Protein AF-A0A380MMJ1-F1 (afdb_monomer_lite)

Sequence (151 aa):
MSVFDQHKNGVAPQFADIEAQGAQMRAARQRIAEALADLAVARAFDEYQRASRAGQIEVTDLDGDWIYPLAHYAAEERQSDEALRLLNGFSHLHAQHDDVVKNYVLAAEIMQRDFGQDADALQLLQRLAQQYAEHKDVALIQQLQSRLEAQ

pLDDT: mean 89.19, std 13.33, range [40.91, 98.25]

Structure (mmCIF, N/CA/C/O backbone):
data_AF-A0A380MMJ1-F1
#
_entry.id   AF-A0A380MMJ1-F1
#
loop_
_atom_site.group_PDB
_atom_site.id
_atom_site.type_symbol
_atom_site.label_atom_id
_atom_site.label_alt_id
_atom_site.label_comp_id
_atom_site.label_asym_id
_atom_site.label_entity_id
_atom_site.label_seq_id
_atom_site.pdbx_PDB_ins_code
_atom_site.Cartn_x
_atom_site.Cartn_y
_atom_site.Cartn_z
_atom_site.occupancy
_atom_site.B_iso_or_equiv
_atom_site.auth_seq_id
_atom_site.auth_comp_id
_atom_site.auth_asym_id
_atom_site.auth_atom_id
_atom_site.pdbx_PDB_model_num
ATOM 1 N N . MET A 1 1 ? 53.464 28.517 -36.755 1.00 40.91 1 MET A N 1
ATOM 2 C CA . MET A 1 1 ? 53.056 27.475 -35.789 1.00 40.91 1 MET A CA 1
ATOM 3 C C . MET A 1 1 ? 51.977 28.087 -34.916 1.00 40.91 1 MET A C 1
ATOM 5 O O . MET A 1 1 ? 52.291 28.978 -34.142 1.00 40.91 1 MET A O 1
ATOM 9 N N . SER A 1 2 ? 50.712 27.740 -35.170 1.00 41.78 2 SER A N 1
ATOM 10 C CA . SER A 1 2 ? 49.553 28.363 -34.518 1.00 41.78 2 SER A CA 1
ATOM 11 C C . SER A 1 2 ? 49.166 27.575 -33.269 1.00 41.78 2 SER A C 1
ATOM 13 O O . SER A 1 2 ? 49.063 26.354 -33.321 1.00 41.78 2 SER A O 1
ATOM 15 N N . VAL A 1 3 ? 48.980 28.290 -32.162 1.00 51.78 3 VAL A N 1
ATOM 16 C CA . VAL A 1 3 ? 48.810 27.787 -30.784 1.00 51.78 3 VAL A CA 1
ATOM 17 C C . VAL A 1 3 ? 47.325 27.540 -30.460 1.00 51.78 3 VAL A C 1
ATOM 19 O O . VAL A 1 3 ? 46.876 27.744 -29.341 1.00 51.78 3 VAL A O 1
ATOM 22 N N . PHE A 1 4 ? 46.526 27.148 -31.452 1.00 48.47 4 PHE A N 1
ATOM 23 C CA . PHE A 1 4 ? 45.068 27.072 -31.322 1.00 48.47 4 PHE A CA 1
ATOM 24 C C . PHE A 1 4 ? 44.522 25.768 -31.886 1.00 48.47 4 PHE A C 1
ATOM 26 O O . PHE A 1 4 ? 43.799 25.766 -32.871 1.00 48.47 4 PHE A O 1
ATOM 33 N N . ASP A 1 5 ? 44.862 24.656 -31.250 1.00 53.56 5 ASP A N 1
ATOM 34 C CA . ASP A 1 5 ? 44.122 23.412 -31.434 1.00 53.56 5 ASP A CA 1
ATOM 35 C C . ASP A 1 5 ? 44.333 22.547 -30.197 1.00 53.56 5 ASP A C 1
ATOM 37 O O . ASP A 1 5 ? 45.397 21.956 -30.057 1.00 53.56 5 ASP A O 1
ATOM 41 N N . GLN A 1 6 ? 43.363 22.566 -29.271 1.00 51.75 6 GLN A N 1
ATOM 42 C CA . GLN A 1 6 ? 43.045 21.493 -28.307 1.00 51.75 6 GLN A CA 1
ATOM 43 C C . GLN A 1 6 ? 42.135 22.006 -27.178 1.00 51.75 6 GLN A C 1
ATOM 45 O O . GLN A 1 6 ? 42.555 22.059 -26.038 1.00 51.75 6 GLN A O 1
ATOM 50 N N . HIS A 1 7 ? 40.871 22.338 -27.460 1.00 47.06 7 HIS A N 1
ATOM 51 C CA . HIS A 1 7 ? 39.793 22.289 -26.451 1.00 47.06 7 HIS A CA 1
ATOM 52 C C . HIS A 1 7 ? 38.433 22.107 -27.150 1.00 47.06 7 HIS A C 1
ATOM 54 O O . HIS A 1 7 ? 37.601 23.006 -27.189 1.00 47.06 7 HIS A O 1
ATOM 60 N N . LYS A 1 8 ? 38.202 20.931 -27.743 1.00 52.88 8 LYS A N 1
ATOM 61 C CA . LYS A 1 8 ? 36.856 20.461 -28.116 1.00 52.88 8 LYS A CA 1
ATOM 62 C C . LYS A 1 8 ? 36.716 18.981 -27.777 1.00 52.88 8 LYS A C 1
ATOM 64 O O . LYS A 1 8 ? 36.621 18.151 -28.666 1.00 52.88 8 LYS A O 1
ATOM 69 N N . ASN A 1 9 ? 36.726 18.652 -26.490 1.00 51.16 9 ASN A N 1
ATOM 70 C CA . ASN A 1 9 ? 36.309 17.336 -26.018 1.00 51.16 9 ASN A CA 1
ATOM 71 C C . ASN A 1 9 ? 35.386 17.506 -24.807 1.00 51.16 9 ASN A C 1
ATOM 73 O O . ASN A 1 9 ? 35.818 18.002 -23.771 1.00 51.16 9 ASN A O 1
ATOM 77 N N . GLY A 1 10 ? 34.136 17.053 -24.957 1.00 53.34 10 GLY A N 1
ATOM 78 C CA . GLY A 1 10 ? 33.414 16.399 -23.863 1.00 53.34 10 GLY A CA 1
ATOM 79 C C . GLY A 1 10 ? 32.388 17.201 -23.058 1.00 53.34 10 GLY A C 1
ATOM 80 O O . GLY A 1 10 ? 32.458 17.166 -21.838 1.00 53.34 10 GLY A O 1
ATOM 81 N N . VAL A 1 11 ? 31.388 17.835 -23.684 1.00 50.84 11 VAL A N 1
ATOM 82 C CA . VAL A 1 11 ? 30.151 18.240 -22.968 1.00 50.84 11 VAL A CA 1
ATOM 83 C C . VAL A 1 11 ? 28.901 17.895 -23.791 1.00 50.84 11 VAL A C 1
ATOM 85 O O . VAL A 1 11 ? 28.088 18.750 -24.116 1.00 50.84 11 VAL A O 1
ATOM 88 N N . ALA A 1 12 ? 28.770 16.625 -24.181 1.00 54.53 12 ALA A N 1
ATOM 89 C CA . ALA A 1 12 ? 27.545 16.088 -24.782 1.00 54.53 12 ALA A CA 1
ATOM 90 C C . ALA A 1 12 ? 26.995 14.763 -24.177 1.00 54.53 12 ALA A C 1
ATOM 92 O O . ALA A 1 12 ? 26.213 14.121 -24.870 1.00 54.53 12 ALA A O 1
ATOM 93 N N . PRO A 1 13 ? 27.332 14.309 -22.943 1.00 54.31 13 PRO A N 1
ATOM 94 C CA . PRO A 1 13 ? 26.701 13.098 -22.395 1.00 54.31 13 PRO A CA 1
ATOM 95 C C . PRO A 1 13 ? 25.287 13.339 -21.824 1.00 54.31 13 PRO A C 1
ATOM 97 O O . PRO A 1 13 ? 24.430 12.472 -21.926 1.00 54.31 13 PRO A O 1
ATOM 100 N N . GLN A 1 14 ? 24.985 14.538 -21.309 1.00 62.31 14 GLN A N 1
ATOM 101 C CA . GLN A 1 14 ? 23.772 14.758 -20.502 1.00 62.31 14 GLN A CA 1
ATOM 102 C C . GLN A 1 14 ? 22.440 14.544 -21.240 1.00 62.31 14 GLN A C 1
ATOM 104 O O . GLN A 1 14 ? 21.497 14.057 -20.631 1.00 62.31 14 GLN A O 1
ATOM 109 N N . PHE A 1 15 ? 22.330 14.871 -22.531 1.00 60.91 15 PHE A N 1
ATOM 110 C CA . PHE A 1 15 ? 21.049 14.746 -23.245 1.00 60.91 15 PHE A CA 1
ATOM 111 C C . PHE A 1 15 ? 20.708 13.298 -23.620 1.00 60.91 15 PHE A C 1
ATOM 113 O O . PHE A 1 15 ? 19.561 12.886 -23.466 1.00 60.91 15 PHE A O 1
ATOM 120 N N . ALA A 1 16 ? 21.699 12.514 -24.056 1.00 69.94 16 ALA A N 1
ATOM 121 C CA . ALA A 1 16 ? 21.498 11.106 -24.399 1.00 69.94 16 ALA A CA 1
ATOM 122 C C . ALA A 1 16 ? 21.153 10.266 -23.157 1.00 69.94 16 ALA A C 1
ATOM 124 O O . ALA A 1 16 ? 20.305 9.376 -23.227 1.00 69.94 16 ALA A O 1
ATOM 125 N N . ASP A 1 17 ? 21.761 10.595 -22.014 1.00 76.75 17 ASP A N 1
ATOM 126 C CA . ASP A 1 17 ? 21.494 9.924 -20.741 1.00 76.75 17 ASP A CA 1
ATOM 127 C C . ASP A 1 17 ? 20.068 10.212 -20.237 1.00 76.75 17 ASP A C 1
ATOM 129 O O . ASP A 1 17 ? 19.371 9.290 -19.812 1.00 76.75 17 ASP A O 1
ATOM 133 N N . ILE A 1 18 ? 19.585 11.457 -20.364 1.00 80.25 18 ILE A N 1
ATOM 134 C CA . ILE A 1 18 ? 18.211 11.841 -19.989 1.00 80.25 18 ILE A CA 1
ATOM 135 C C . ILE A 1 18 ? 17.173 11.146 -20.885 1.00 80.25 18 ILE A C 1
ATOM 137 O O . ILE A 1 18 ? 16.165 10.637 -20.392 1.00 80.25 18 ILE A O 1
ATOM 141 N N . GLU A 1 19 ? 17.401 11.090 -22.200 1.00 83.12 19 GLU A N 1
ATOM 142 C CA . GLU A 1 19 ? 16.491 10.402 -23.127 1.00 83.12 19 GLU A CA 1
ATOM 143 C C . GLU A 1 19 ? 16.423 8.896 -22.853 1.00 83.12 19 GLU A C 1
ATOM 145 O O . GLU A 1 19 ? 15.332 8.312 -22.840 1.00 83.12 19 GLU A O 1
ATOM 150 N N . ALA A 1 20 ? 17.573 8.270 -22.589 1.00 84.88 20 ALA A N 1
ATOM 151 C CA . ALA A 1 20 ? 17.647 6.861 -22.230 1.00 84.88 20 ALA A CA 1
ATOM 152 C C . ALA A 1 20 ? 16.913 6.579 -20.909 1.00 84.88 20 ALA A C 1
ATOM 154 O O . ALA A 1 20 ? 16.123 5.635 -20.842 1.00 84.88 20 ALA A O 1
ATOM 155 N N . GLN A 1 21 ? 17.102 7.421 -19.889 1.00 84.75 21 GLN A N 1
ATOM 156 C CA . GLN A 1 21 ? 16.384 7.325 -18.614 1.00 84.75 21 GLN A CA 1
ATOM 157 C C . GLN A 1 21 ? 14.869 7.474 -18.808 1.00 84.75 21 GLN A C 1
ATOM 159 O O . GLN A 1 21 ? 14.098 6.624 -18.359 1.00 84.75 21 GLN A O 1
ATOM 164 N N . GLY A 1 22 ? 14.425 8.479 -19.568 1.00 89.56 22 GLY A N 1
ATOM 165 C CA . GLY A 1 22 ? 13.005 8.683 -19.866 1.00 89.56 22 GLY A CA 1
ATOM 166 C C . GLY A 1 22 ? 12.380 7.546 -20.686 1.00 89.56 22 GLY A C 1
ATOM 167 O O . GLY A 1 22 ? 11.192 7.246 -20.546 1.00 89.56 22 GLY A O 1
ATOM 168 N N . ALA A 1 23 ? 13.147 6.879 -21.552 1.00 92.38 23 ALA A N 1
ATOM 169 C CA . ALA A 1 23 ? 12.696 5.672 -22.246 1.00 92.38 23 ALA A CA 1
ATOM 170 C C . ALA A 1 23 ? 12.567 4.471 -21.294 1.00 92.38 23 ALA A C 1
ATOM 172 O O . ALA A 1 23 ? 11.571 3.748 -21.359 1.00 92.38 23 ALA A O 1
ATOM 173 N N . GLN A 1 24 ? 13.528 4.285 -20.385 1.00 92.94 24 GLN A N 1
ATOM 174 C CA . GLN A 1 24 ? 13.498 3.209 -19.392 1.00 92.94 24 GLN A CA 1
ATOM 175 C C . GLN A 1 24 ? 12.330 3.359 -18.412 1.00 92.94 24 GLN A C 1
ATOM 177 O O . GLN A 1 24 ? 11.622 2.380 -18.171 1.00 92.94 24 GLN A O 1
ATOM 182 N N . MET A 1 25 ? 12.074 4.575 -17.923 1.00 95.12 25 MET A N 1
ATOM 183 C CA . MET A 1 25 ? 10.926 4.876 -17.062 1.00 95.12 25 MET A CA 1
ATOM 184 C C . MET A 1 25 ? 9.603 4.539 -17.758 1.00 95.12 25 MET A C 1
ATOM 186 O O . MET A 1 25 ? 8.768 3.823 -17.208 1.00 95.12 25 MET A O 1
ATOM 190 N N . ARG A 1 26 ? 9.420 4.980 -19.012 1.00 95.44 26 ARG A N 1
ATOM 191 C CA . ARG A 1 26 ? 8.214 4.659 -19.797 1.00 95.44 26 ARG A CA 1
ATOM 192 C C . ARG A 1 26 ? 8.041 3.155 -20.000 1.00 95.44 26 ARG A C 1
ATOM 194 O O . ARG A 1 26 ? 6.937 2.642 -19.843 1.00 95.44 26 ARG A O 1
ATOM 201 N N . ALA A 1 27 ? 9.121 2.438 -20.301 1.00 96.50 27 ALA A N 1
ATOM 202 C CA . ALA A 1 27 ? 9.083 0.987 -20.458 1.00 96.50 27 ALA A CA 1
ATOM 203 C C . ALA A 1 27 ? 8.777 0.256 -19.138 1.00 96.50 27 ALA A C 1
ATOM 205 O O . ALA A 1 27 ? 8.115 -0.780 -19.144 1.00 96.50 27 ALA A O 1
ATOM 206 N N . ALA A 1 28 ? 9.257 0.757 -17.996 1.00 96.19 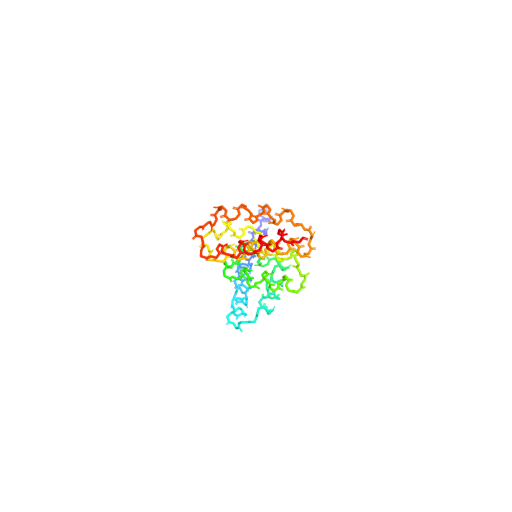28 ALA A N 1
ATOM 207 C CA . ALA A 1 28 ? 8.881 0.242 -16.679 1.00 96.19 28 ALA A CA 1
ATOM 208 C C . ALA A 1 28 ? 7.386 0.438 -16.408 1.00 96.19 28 ALA A C 1
ATOM 210 O O . ALA A 1 28 ? 6.693 -0.540 -16.139 1.00 96.19 28 ALA A O 1
ATOM 211 N N . ARG A 1 29 ? 6.877 1.663 -16.584 1.00 97.44 29 ARG A N 1
ATOM 212 C CA . ARG A 1 29 ? 5.449 1.973 -16.422 1.00 97.44 29 ARG A CA 1
ATOM 213 C C . ARG A 1 29 ? 4.567 1.094 -17.301 1.00 97.44 29 ARG A C 1
ATOM 215 O O . ARG A 1 29 ? 3.588 0.550 -16.810 1.00 97.44 29 ARG A O 1
ATOM 222 N N . GLN A 1 30 ? 4.950 0.888 -18.560 1.00 97.25 30 GLN A N 1
ATOM 223 C CA . GLN A 1 30 ? 4.201 0.028 -19.474 1.00 97.25 30 GLN A CA 1
ATOM 224 C C . GLN A 1 30 ? 4.112 -1.422 -18.971 1.00 97.25 30 GLN A C 1
ATOM 226 O O . GLN A 1 30 ? 3.026 -1.991 -18.945 1.00 97.25 30 GLN A O 1
ATOM 231 N N . ARG A 1 31 ? 5.228 -2.009 -18.519 1.00 97.81 31 ARG A N 1
ATOM 232 C CA . ARG A 1 31 ? 5.247 -3.390 -18.000 1.00 97.81 31 ARG A CA 1
ATOM 233 C C . ARG A 1 31 ? 4.390 -3.551 -16.743 1.00 97.81 31 ARG A C 1
ATOM 235 O O . ARG A 1 31 ? 3.698 -4.559 -16.606 1.00 97.81 31 ARG A O 1
ATOM 242 N N . ILE A 1 32 ? 4.421 -2.560 -15.847 1.00 97.88 32 ILE A N 1
ATOM 243 C CA . ILE A 1 32 ? 3.580 -2.526 -14.641 1.00 97.88 32 ILE A CA 1
ATOM 244 C C . ILE A 1 32 ? 2.102 -2.426 -15.040 1.00 97.88 32 ILE A C 1
ATOM 246 O O . ILE A 1 32 ? 1.295 -3.235 -14.585 1.00 97.88 32 ILE A O 1
ATOM 250 N N . ALA A 1 33 ? 1.759 -1.498 -15.939 1.00 97.75 33 ALA A N 1
ATOM 251 C CA . ALA A 1 33 ? 0.395 -1.298 -16.425 1.00 97.75 33 ALA A CA 1
ATOM 252 C C . ALA A 1 33 ? -0.182 -2.565 -17.071 1.00 97.75 33 ALA A C 1
ATOM 254 O O . ALA A 1 33 ? -1.293 -2.974 -16.747 1.00 97.75 33 ALA A O 1
ATOM 255 N N . GLU A 1 34 ? 0.587 -3.219 -17.945 1.00 97.75 34 GLU A N 1
ATOM 256 C CA . GLU A 1 34 ? 0.198 -4.478 -18.589 1.00 97.75 34 GLU A CA 1
ATOM 257 C C . GLU A 1 34 ? -0.023 -5.588 -17.560 1.00 97.75 34 GLU A C 1
ATOM 259 O O . GLU A 1 34 ? -0.992 -6.334 -17.643 1.00 97.75 34 GLU A O 1
ATOM 264 N N . ALA A 1 35 ? 0.853 -5.696 -16.558 1.00 97.62 35 ALA A N 1
ATOM 265 C CA . ALA A 1 35 ? 0.697 -6.680 -15.492 1.00 97.62 35 ALA A CA 1
ATOM 266 C C . ALA A 1 35 ? -0.561 -6.446 -14.650 1.00 97.62 35 ALA A C 1
ATOM 268 O O . ALA A 1 35 ? -1.261 -7.405 -14.336 1.00 97.62 35 ALA A O 1
ATOM 269 N N . LEU A 1 36 ? -0.881 -5.194 -14.326 1.00 97.06 36 LEU A N 1
ATOM 270 C CA . LEU A 1 36 ? -2.107 -4.858 -13.603 1.00 97.06 36 LEU A CA 1
ATOM 271 C C . LEU A 1 36 ? -3.359 -5.084 -14.459 1.00 97.06 36 LEU A C 1
ATOM 273 O O . LEU A 1 36 ? -4.351 -5.600 -13.947 1.00 97.06 36 LEU A O 1
ATOM 277 N N . ALA A 1 37 ? -3.304 -4.779 -15.759 1.00 96.81 37 ALA A N 1
ATOM 278 C CA . ALA A 1 37 ? -4.391 -5.058 -16.697 1.00 96.81 37 ALA A CA 1
ATOM 279 C C . ALA A 1 37 ? -4.671 -6.567 -16.832 1.00 96.81 37 ALA A C 1
ATOM 281 O O . ALA A 1 37 ? -5.828 -6.972 -16.927 1.00 96.81 37 ALA A O 1
ATOM 282 N N . ASP A 1 38 ? -3.626 -7.396 -16.760 1.00 96.69 38 ASP A N 1
ATOM 283 C CA . ASP A 1 38 ? -3.717 -8.861 -16.741 1.00 96.69 38 ASP A CA 1
ATOM 284 C C . ASP A 1 38 ? -4.130 -9.433 -15.366 1.00 96.69 38 ASP A C 1
ATOM 286 O O . ASP A 1 38 ? -4.154 -10.653 -15.190 1.00 96.69 38 ASP A O 1
ATOM 290 N N . LEU A 1 39 ? -4.409 -8.583 -14.366 1.00 94.19 39 LEU A N 1
ATOM 291 C CA . LEU A 1 39 ? -4.630 -8.960 -12.959 1.00 94.19 39 LEU A CA 1
ATOM 292 C C . LEU A 1 39 ? -3.445 -9.719 -12.325 1.00 94.19 39 LEU A C 1
ATOM 294 O O . LEU A 1 39 ? -3.576 -10.368 -11.285 1.00 94.19 39 LEU A O 1
ATOM 298 N N . ALA A 1 40 ? -2.258 -9.619 -12.920 1.00 96.88 40 ALA A N 1
ATOM 299 C CA . ALA A 1 40 ? -1.028 -10.249 -12.465 1.00 96.88 40 ALA A CA 1
ATOM 300 C C . ALA A 1 40 ? -0.285 -9.338 -11.471 1.00 96.88 40 ALA A C 1
ATOM 302 O O . ALA A 1 40 ? 0.823 -8.875 -11.746 1.00 96.88 40 ALA A O 1
ATOM 303 N N . VAL A 1 41 ? -0.883 -9.084 -10.300 1.00 97.38 41 VAL A N 1
ATOM 304 C CA . VAL A 1 41 ? -0.347 -8.134 -9.299 1.00 97.38 41 VAL A CA 1
ATOM 305 C C . VAL A 1 41 ? 1.059 -8.516 -8.820 1.00 97.38 41 VAL A C 1
ATOM 307 O O . VAL A 1 41 ? 1.915 -7.645 -8.717 1.00 97.38 41 VAL A O 1
ATOM 310 N N . ALA A 1 42 ? 1.343 -9.809 -8.634 1.00 97.75 42 ALA A N 1
ATOM 311 C CA . ALA A 1 42 ? 2.689 -10.287 -8.304 1.00 97.75 42 ALA A CA 1
ATOM 312 C C . ALA A 1 42 ? 3.725 -9.883 -9.369 1.00 97.75 42 ALA A C 1
ATOM 314 O O . ALA A 1 42 ? 4.777 -9.334 -9.051 1.00 97.75 42 ALA A O 1
ATOM 315 N N . ARG A 1 43 ? 3.384 -10.068 -10.655 1.00 98.06 43 ARG A N 1
ATOM 316 C CA . ARG A 1 43 ? 4.229 -9.644 -11.782 1.00 98.06 43 ARG A CA 1
ATOM 317 C C . ARG A 1 43 ? 4.401 -8.128 -11.782 1.00 98.06 43 ARG A C 1
ATOM 319 O O . ARG A 1 43 ? 5.510 -7.649 -11.974 1.00 98.06 43 ARG A O 1
ATOM 326 N N . ALA A 1 44 ? 3.323 -7.376 -11.563 1.00 98.25 44 ALA A N 1
ATOM 327 C CA . ALA A 1 44 ? 3.370 -5.917 -11.503 1.00 98.25 44 ALA A CA 1
ATOM 328 C C . ALA A 1 44 ? 4.307 -5.428 -10.391 1.00 98.25 44 ALA A C 1
ATOM 330 O O . ALA A 1 44 ? 5.093 -4.503 -10.595 1.00 98.25 44 ALA A O 1
ATOM 331 N N . PHE A 1 45 ? 4.258 -6.087 -9.237 1.00 98.19 45 PHE A N 1
ATOM 332 C CA . PHE A 1 45 ? 5.105 -5.779 -8.100 1.00 98.19 45 PHE A CA 1
ATOM 333 C C . PHE A 1 45 ? 6.582 -6.089 -8.365 1.00 98.19 45 PHE A C 1
ATOM 335 O O . PHE A 1 45 ? 7.433 -5.236 -8.113 1.00 98.19 45 PHE A O 1
ATOM 342 N N . ASP A 1 46 ? 6.893 -7.240 -8.963 1.00 98.00 46 ASP A N 1
ATOM 343 C CA . ASP A 1 46 ? 8.262 -7.583 -9.371 1.00 98.00 46 ASP A CA 1
ATOM 344 C C . ASP A 1 46 ? 8.827 -6.584 -10.395 1.00 98.00 46 ASP A C 1
ATOM 346 O O . ASP A 1 46 ? 9.994 -6.183 -10.322 1.00 98.00 46 ASP A O 1
ATOM 350 N N . GLU A 1 47 ? 7.995 -6.151 -11.346 1.00 98.12 47 GLU A N 1
ATOM 351 C CA . GLU A 1 47 ? 8.340 -5.129 -12.336 1.00 98.12 47 GLU A CA 1
ATOM 352 C C . GLU A 1 47 ? 8.652 -3.778 -11.681 1.00 98.12 47 GLU A C 1
ATOM 354 O O . GLU A 1 47 ? 9.689 -3.176 -11.984 1.00 98.12 47 GLU A O 1
ATOM 359 N N . TYR A 1 48 ? 7.811 -3.341 -10.739 1.00 97.75 48 TYR A N 1
ATOM 360 C CA . TYR A 1 48 ? 8.044 -2.140 -9.938 1.00 97.75 48 TYR A CA 1
ATOM 361 C C . TYR A 1 48 ? 9.347 -2.238 -9.137 1.00 97.75 48 TYR A C 1
ATOM 363 O O . TYR A 1 48 ? 10.198 -1.354 -9.254 1.00 97.75 48 TYR A O 1
ATOM 371 N N . GLN A 1 49 ? 9.568 -3.323 -8.387 1.00 97.44 49 GLN A N 1
ATOM 372 C CA . GLN A 1 49 ? 10.782 -3.477 -7.581 1.00 97.44 49 GLN A CA 1
ATOM 373 C C . GLN A 1 49 ? 12.044 -3.455 -8.437 1.00 97.44 49 GLN A C 1
ATOM 375 O O . GLN A 1 49 ? 13.040 -2.822 -8.076 1.00 97.44 49 GLN A O 1
ATOM 380 N N . ARG A 1 50 ? 12.018 -4.143 -9.582 1.00 97.06 50 ARG A N 1
ATOM 381 C CA . ARG A 1 50 ? 13.150 -4.168 -10.507 1.00 97.06 50 ARG A CA 1
ATOM 382 C C . ARG A 1 50 ? 13.446 -2.777 -11.056 1.00 97.06 50 ARG A C 1
ATOM 384 O O . ARG A 1 50 ? 14.608 -2.377 -11.071 1.00 97.06 50 ARG A O 1
ATOM 391 N N . ALA A 1 51 ? 12.419 -2.058 -11.501 1.00 96.81 51 ALA A N 1
ATOM 392 C CA . ALA A 1 51 ? 12.568 -0.712 -12.041 1.00 96.81 51 ALA A CA 1
ATOM 393 C C . ALA A 1 51 ? 13.045 0.284 -10.973 1.00 96.81 51 ALA A C 1
ATOM 395 O O . ALA A 1 51 ? 13.958 1.066 -11.234 1.00 96.81 51 ALA A O 1
ATOM 396 N N . SER A 1 52 ? 12.505 0.204 -9.756 1.00 96.25 52 SER A N 1
ATOM 397 C CA . SER A 1 52 ? 12.893 1.073 -8.644 1.00 96.25 52 SER A CA 1
ATOM 398 C C . SER A 1 52 ? 14.350 0.855 -8.229 1.00 96.25 52 SER A C 1
ATOM 400 O O . SER A 1 52 ? 15.127 1.805 -8.162 1.00 96.25 52 SER A O 1
ATOM 402 N N . ARG A 1 53 ? 14.787 -0.405 -8.078 1.00 96.12 53 ARG A N 1
ATOM 403 C CA . ARG A 1 53 ? 16.197 -0.737 -7.780 1.00 96.12 53 ARG A CA 1
ATOM 404 C C . ARG A 1 53 ? 17.166 -0.287 -8.872 1.00 96.12 53 ARG A C 1
ATOM 406 O O . ARG A 1 53 ? 18.326 -0.016 -8.580 1.00 96.12 53 ARG A O 1
ATOM 413 N N . ALA A 1 54 ? 16.704 -0.229 -10.118 1.00 95.19 54 ALA A N 1
ATOM 414 C CA . ALA A 1 54 ? 17.483 0.266 -11.246 1.00 95.19 54 ALA A CA 1
ATOM 415 C C . ALA A 1 54 ? 17.468 1.804 -11.372 1.00 95.19 54 ALA A C 1
ATOM 417 O O . ALA A 1 54 ? 18.084 2.328 -12.297 1.00 95.19 54 ALA A O 1
ATOM 418 N N . GLY A 1 55 ? 16.770 2.523 -10.482 1.00 93.56 55 GLY A N 1
ATOM 419 C CA . GLY A 1 55 ? 16.616 3.979 -10.549 1.00 93.56 55 GLY A CA 1
ATOM 420 C C . GLY A 1 55 ? 15.774 4.448 -11.739 1.00 93.56 55 GLY A C 1
ATOM 421 O O . GLY A 1 55 ? 15.958 5.559 -12.221 1.00 93.56 55 GLY A O 1
ATOM 422 N N . GLN A 1 56 ? 14.900 3.583 -12.263 1.00 94.44 56 GLN A N 1
ATOM 423 C CA . GLN A 1 56 ? 14.076 3.866 -13.442 1.00 94.44 56 GLN A CA 1
ATOM 424 C C . GLN A 1 56 ? 12.717 4.462 -13.085 1.00 94.44 56 GLN A C 1
ATOM 426 O O . GLN A 1 56 ? 12.069 5.028 -13.960 1.00 94.44 56 GLN A O 1
ATOM 431 N N . ILE A 1 57 ? 12.254 4.252 -11.851 1.00 94.75 57 ILE A N 1
A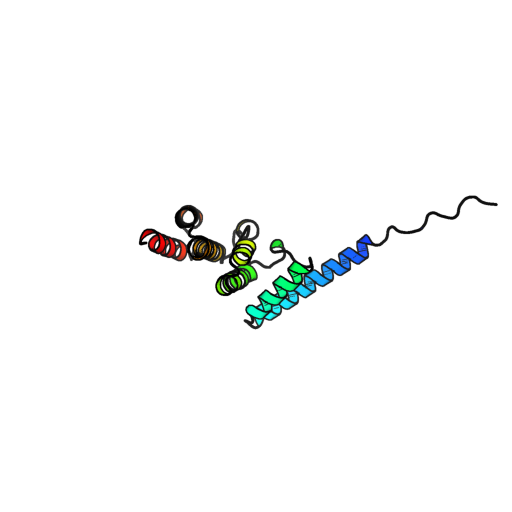TOM 432 C CA . ILE A 1 57 ? 10.952 4.715 -11.382 1.00 94.75 57 ILE A CA 1
ATOM 433 C C . ILE A 1 57 ? 10.976 4.923 -9.865 1.00 94.75 57 ILE A C 1
ATOM 435 O O . ILE A 1 57 ? 11.549 4.114 -9.129 1.00 94.75 57 ILE A O 1
ATOM 439 N N . GLU A 1 58 ? 10.323 5.978 -9.401 1.00 93.56 58 GLU A N 1
ATOM 440 C CA . GLU A 1 58 ? 10.020 6.223 -7.994 1.00 93.56 58 GLU A CA 1
ATOM 441 C C . GLU A 1 58 ? 8.515 6.076 -7.731 1.00 93.56 58 GLU A C 1
ATOM 443 O O . GLU A 1 58 ? 7.702 6.009 -8.652 1.00 93.56 58 GLU A O 1
ATOM 448 N N . VAL A 1 59 ? 8.113 6.035 -6.456 1.00 92.50 59 VAL A N 1
ATOM 449 C CA . VAL A 1 59 ? 6.687 5.952 -6.080 1.00 92.50 59 VAL A CA 1
ATOM 450 C C . VAL A 1 59 ? 5.889 7.128 -6.661 1.00 92.50 59 VAL A C 1
ATOM 452 O O . VAL A 1 59 ? 4.747 6.950 -7.069 1.00 92.50 59 VAL A O 1
ATOM 455 N N . THR A 1 60 ? 6.504 8.309 -6.769 1.00 92.62 60 THR A N 1
ATOM 456 C CA . THR A 1 60 ? 5.898 9.518 -7.354 1.00 92.62 60 THR A CA 1
ATOM 457 C C . THR A 1 60 ? 5.599 9.406 -8.847 1.00 92.62 60 THR A C 1
ATOM 459 O O . THR A 1 60 ? 4.822 10.204 -9.364 1.00 92.62 60 THR A O 1
ATOM 462 N N . ASP A 1 61 ? 6.212 8.447 -9.541 1.00 92.62 61 ASP A N 1
ATOM 463 C CA . ASP A 1 61 ? 6.015 8.223 -10.975 1.00 92.62 61 ASP A CA 1
ATOM 464 C C . ASP A 1 61 ? 4.908 7.198 -11.272 1.00 92.62 61 ASP A C 1
ATOM 466 O O . ASP A 1 61 ? 4.569 6.982 -12.444 1.00 92.62 61 ASP A O 1
ATOM 470 N N . LEU A 1 62 ? 4.380 6.535 -10.236 1.00 93.62 62 LEU A N 1
ATOM 471 C CA . LEU A 1 62 ? 3.300 5.559 -10.346 1.00 93.62 62 LEU A CA 1
ATOM 472 C C . LEU A 1 62 ? 1.950 6.258 -10.518 1.00 93.62 62 LEU A C 1
ATOM 474 O O . LEU A 1 62 ? 1.710 7.334 -9.974 1.00 93.62 62 LEU A O 1
ATOM 478 N N . ASP A 1 63 ? 1.045 5.618 -11.257 1.00 94.12 63 ASP A N 1
ATOM 479 C CA . ASP A 1 63 ? -0.343 6.067 -11.318 1.00 94.12 63 ASP A CA 1
ATOM 480 C C . ASP A 1 63 ? -1.074 5.718 -10.012 1.00 94.12 63 ASP A C 1
ATOM 482 O O . ASP A 1 63 ? -0.820 4.677 -9.399 1.00 94.12 63 ASP A O 1
ATOM 486 N N . GLY A 1 64 ? -2.001 6.582 -9.587 1.00 94.25 64 GLY A N 1
ATOM 487 C CA . GLY A 1 64 ? -2.704 6.437 -8.306 1.00 94.25 64 GLY A CA 1
ATOM 488 C C . GLY A 1 64 ? -3.435 5.096 -8.160 1.00 94.25 64 GLY A C 1
ATOM 489 O O . GLY A 1 64 ? -3.368 4.472 -7.099 1.00 94.25 64 GLY A O 1
ATOM 490 N N . ASP A 1 65 ? -4.022 4.604 -9.254 1.00 95.50 65 ASP A N 1
ATOM 491 C CA . ASP A 1 65 ? -4.713 3.310 -9.330 1.00 95.50 65 ASP A CA 1
ATOM 492 C C . ASP A 1 65 ? -3.783 2.108 -9.078 1.00 95.50 65 ASP A C 1
ATOM 494 O O . ASP A 1 65 ? -4.241 1.002 -8.790 1.00 95.50 65 ASP A O 1
ATOM 498 N N . TRP A 1 66 ? -2.464 2.285 -9.202 1.00 96.44 66 TRP A N 1
ATOM 499 C CA . TRP A 1 66 ? -1.487 1.208 -9.027 1.00 96.44 66 TRP A CA 1
ATOM 500 C C . TRP A 1 66 ? -1.020 1.088 -7.579 1.00 96.44 66 TRP A C 1
ATOM 502 O O . TRP A 1 66 ? -0.542 0.031 -7.172 1.00 96.44 66 TRP A O 1
ATOM 512 N N . ILE A 1 67 ? -1.166 2.148 -6.783 1.00 97.00 67 ILE A N 1
ATOM 513 C CA . ILE A 1 67 ? -0.602 2.208 -5.433 1.00 97.00 67 ILE A CA 1
ATOM 514 C C . ILE A 1 67 ? -1.267 1.194 -4.507 1.00 97.00 67 ILE A C 1
ATOM 516 O O . ILE A 1 67 ? -0.565 0.400 -3.882 1.00 97.00 67 ILE A O 1
ATOM 520 N N . TYR A 1 68 ? -2.602 1.177 -4.446 1.00 96.81 68 TYR A N 1
ATOM 521 C CA . TYR A 1 68 ? -3.328 0.246 -3.581 1.00 96.81 68 TYR A CA 1
ATOM 522 C C . TYR A 1 68 ? -3.004 -1.230 -3.878 1.00 96.81 68 TYR A C 1
ATOM 524 O O . TYR A 1 68 ? -2.589 -1.926 -2.950 1.00 96.81 68 TYR A O 1
ATOM 532 N N . PRO A 1 69 ? -3.125 -1.743 -5.124 1.00 97.62 69 PRO A N 1
ATOM 533 C CA . PRO A 1 69 ? -2.852 -3.155 -5.392 1.00 97.62 69 PRO A CA 1
ATOM 534 C C . PRO A 1 69 ? -1.395 -3.544 -5.110 1.00 97.62 69 PRO A C 1
ATOM 536 O O . PRO A 1 69 ? -1.154 -4.624 -4.571 1.00 97.62 69 PRO A O 1
ATOM 539 N N . LEU A 1 70 ? -0.425 -2.672 -5.416 1.00 98.00 70 LEU A N 1
ATOM 540 C CA . LEU A 1 70 ? 0.989 -2.936 -5.136 1.00 98.00 70 LEU A CA 1
ATOM 541 C C . LEU A 1 70 ? 1.284 -2.932 -3.630 1.00 98.00 70 LEU A C 1
ATOM 543 O O . LEU A 1 70 ? 1.963 -3.833 -3.140 1.00 98.00 70 LEU A O 1
ATOM 547 N N . ALA A 1 71 ? 0.756 -1.956 -2.888 1.00 98.00 71 ALA A N 1
ATOM 548 C CA . ALA A 1 71 ? 0.950 -1.860 -1.444 1.00 98.00 71 ALA A CA 1
ATOM 549 C C . ALA A 1 71 ? 0.265 -3.010 -0.699 1.00 98.00 71 ALA A C 1
ATOM 551 O O . ALA A 1 71 ? 0.847 -3.587 0.218 1.00 98.00 71 ALA A O 1
ATOM 552 N N . HIS A 1 72 ? -0.950 -3.374 -1.115 1.00 97.62 72 HIS A N 1
ATOM 553 C CA . HIS A 1 72 ? -1.675 -4.508 -0.557 1.00 97.62 72 HIS A CA 1
ATOM 554 C C . HIS A 1 72 ? -0.903 -5.810 -0.781 1.00 97.62 72 HIS A C 1
ATOM 556 O O . HIS A 1 72 ? -0.691 -6.569 0.159 1.00 97.62 72 HIS A O 1
ATOM 562 N N . TYR A 1 73 ? -0.420 -6.054 -2.004 1.00 98.00 73 TYR A N 1
ATOM 563 C CA . TYR A 1 73 ? 0.402 -7.231 -2.289 1.00 98.00 73 TYR A CA 1
ATOM 564 C C . TYR A 1 73 ? 1.689 -7.254 -1.452 1.00 98.00 73 TYR A C 1
ATOM 566 O O . TYR A 1 73 ? 2.012 -8.275 -0.852 1.00 98.00 73 TYR A O 1
ATOM 574 N N . ALA A 1 74 ? 2.388 -6.121 -1.333 1.00 97.69 74 ALA A N 1
ATOM 575 C CA . ALA A 1 74 ? 3.568 -6.011 -0.478 1.00 97.69 74 ALA A CA 1
ATOM 576 C C . ALA A 1 74 ? 3.263 -6.364 0.988 1.00 97.69 74 ALA A C 1
ATOM 578 O O . ALA A 1 74 ? 4.041 -7.073 1.626 1.00 97.69 74 ALA A O 1
ATOM 579 N N . ALA A 1 75 ? 2.127 -5.905 1.519 1.00 96.81 75 ALA A N 1
ATOM 580 C CA . ALA A 1 75 ? 1.703 -6.204 2.884 1.00 96.81 75 ALA A CA 1
ATOM 581 C C . ALA A 1 75 ? 1.388 -7.696 3.091 1.00 96.81 75 ALA A C 1
ATOM 583 O O . ALA A 1 75 ? 1.724 -8.241 4.146 1.00 96.81 75 ALA A O 1
ATOM 584 N N . GLU A 1 76 ? 0.781 -8.360 2.105 1.00 96.06 76 GLU A N 1
ATOM 585 C CA . GLU A 1 76 ? 0.514 -9.807 2.133 1.00 96.06 76 GLU A CA 1
ATOM 586 C C . GLU A 1 76 ? 1.812 -10.628 2.078 1.00 96.06 76 GLU A C 1
ATOM 588 O O . GLU A 1 76 ? 1.977 -11.600 2.817 1.00 96.06 76 GLU A O 1
ATOM 593 N N . GLU A 1 77 ? 2.795 -10.171 1.300 1.00 96.19 77 GLU A N 1
ATOM 594 C CA . GLU A 1 77 ? 4.131 -10.773 1.198 1.00 96.19 77 GLU A CA 1
ATOM 595 C C . GLU A 1 77 ? 5.064 -10.417 2.376 1.00 96.19 77 GLU A C 1
ATOM 597 O O . GLU A 1 77 ? 6.271 -10.668 2.325 1.00 96.19 77 GLU A O 1
ATOM 602 N N . ARG A 1 78 ? 4.527 -9.836 3.461 1.00 94.25 78 ARG A N 1
ATOM 603 C CA . ARG A 1 78 ? 5.275 -9.397 4.659 1.00 94.25 78 ARG A CA 1
ATOM 604 C C . ARG A 1 78 ? 6.380 -8.375 4.366 1.00 94.25 78 ARG A C 1
ATOM 606 O O . ARG A 1 78 ? 7.363 -8.284 5.100 1.00 94.25 78 ARG A O 1
ATOM 613 N N . GLN A 1 79 ? 6.224 -7.590 3.305 1.00 95.94 79 GLN A N 1
ATOM 614 C CA . GLN A 1 79 ? 7.104 -6.478 2.944 1.00 95.94 79 GLN A CA 1
ATOM 615 C C . GLN A 1 79 ? 6.512 -5.154 3.442 1.00 95.94 79 GLN A C 1
ATOM 617 O O . GLN A 1 79 ? 6.293 -4.215 2.679 1.00 95.94 79 GLN A O 1
ATOM 622 N N . SER A 1 80 ? 6.238 -5.085 4.743 1.00 94.62 80 SER A N 1
ATOM 623 C CA . SER A 1 80 ? 5.480 -4.005 5.386 1.00 94.62 80 SER A CA 1
ATOM 624 C C . SER A 1 80 ? 6.127 -2.626 5.219 1.00 94.62 80 SER A C 1
ATOM 626 O O . SER A 1 80 ? 5.424 -1.647 4.979 1.00 94.62 80 SER A O 1
ATOM 628 N N . ASP A 1 81 ? 7.461 -2.541 5.243 1.00 95.50 81 ASP A N 1
ATOM 629 C CA . ASP A 1 81 ? 8.189 -1.295 4.961 1.00 95.50 81 ASP A CA 1
ATOM 630 C C . ASP A 1 81 ? 7.996 -0.807 3.516 1.00 95.50 81 ASP A C 1
ATOM 632 O O . ASP A 1 81 ? 7.932 0.396 3.261 1.00 95.50 81 ASP A O 1
ATOM 636 N N . GLU A 1 82 ? 7.911 -1.729 2.551 1.00 95.81 82 GLU A N 1
ATOM 637 C CA . GLU A 1 82 ? 7.634 -1.396 1.149 1.00 95.81 82 GLU A CA 1
ATOM 638 C C . GLU A 1 82 ? 6.189 -0.935 0.982 1.00 95.81 82 GLU A C 1
ATOM 640 O O . GLU A 1 82 ? 5.938 0.083 0.339 1.00 95.81 82 GLU A O 1
ATOM 645 N N . ALA A 1 83 ? 5.250 -1.650 1.606 1.00 97.06 83 ALA A N 1
ATOM 646 C CA . ALA A 1 83 ? 3.842 -1.283 1.604 1.00 97.06 83 ALA A CA 1
ATOM 647 C C . ALA A 1 83 ? 3.649 0.135 2.160 1.00 97.06 83 ALA A C 1
ATOM 649 O O . ALA A 1 83 ? 3.051 0.979 1.498 1.00 97.06 83 ALA A O 1
ATOM 650 N N . LEU A 1 84 ? 4.234 0.451 3.320 1.00 96.00 84 LEU A N 1
ATOM 651 C CA . LEU A 1 84 ? 4.165 1.799 3.889 1.00 96.00 84 LEU A CA 1
ATOM 652 C C . LEU A 1 84 ? 4.839 2.848 2.999 1.00 96.00 84 LEU A C 1
ATOM 654 O O . LEU A 1 84 ? 4.330 3.963 2.895 1.00 96.00 84 LEU A O 1
ATOM 658 N N . ARG A 1 85 ? 5.940 2.512 2.316 1.00 95.75 85 ARG A N 1
ATOM 659 C CA . ARG A 1 85 ? 6.593 3.431 1.370 1.00 95.75 85 ARG A CA 1
ATOM 660 C C . ARG A 1 85 ? 5.706 3.763 0.175 1.00 95.75 85 ARG A C 1
ATOM 662 O O . ARG A 1 85 ? 5.656 4.927 -0.208 1.00 95.75 85 ARG A O 1
ATOM 669 N N . LEU A 1 86 ? 5.011 2.772 -0.382 1.00 96.38 86 LEU A N 1
ATOM 670 C CA . LEU A 1 86 ? 4.062 2.958 -1.484 1.00 96.38 86 LEU A CA 1
ATOM 671 C C . LEU A 1 86 ? 2.873 3.835 -1.069 1.00 96.38 86 LEU A C 1
ATOM 673 O O . LEU A 1 86 ? 2.417 4.668 -1.846 1.00 96.38 86 LEU A O 1
ATOM 677 N N . LEU A 1 87 ? 2.387 3.669 0.162 1.00 95.81 87 LEU A N 1
ATOM 678 C CA . LEU A 1 87 ? 1.251 4.428 0.696 1.00 95.81 87 LEU A CA 1
ATOM 679 C C . LEU A 1 87 ? 1.635 5.853 1.125 1.00 95.81 87 LEU A C 1
ATOM 681 O O . LEU A 1 87 ? 0.787 6.752 1.163 1.00 95.81 87 LEU A O 1
ATOM 685 N N . ASN A 1 88 ? 2.904 6.076 1.469 1.00 92.06 88 ASN A N 1
ATOM 686 C CA . ASN A 1 88 ? 3.375 7.352 1.981 1.00 92.06 88 ASN A CA 1
ATOM 687 C C . ASN A 1 88 ? 3.257 8.465 0.930 1.00 92.06 88 ASN A C 1
ATOM 689 O O . ASN A 1 88 ? 3.672 8.321 -0.215 1.00 92.06 88 ASN A O 1
ATOM 693 N N . GLY A 1 89 ? 2.706 9.611 1.330 1.00 84.88 89 GLY A N 1
ATOM 694 C CA . GLY A 1 89 ? 2.522 10.752 0.432 1.00 84.88 89 GLY A CA 1
ATOM 695 C C . GLY A 1 89 ? 1.423 10.576 -0.624 1.00 84.88 89 GLY A C 1
ATOM 696 O O . GLY A 1 89 ? 1.181 11.518 -1.378 1.00 84.88 89 GLY A O 1
ATOM 697 N N . PHE A 1 90 ? 0.698 9.447 -0.647 1.00 91.81 90 PHE A N 1
ATOM 698 C CA . PHE A 1 90 ? -0.369 9.202 -1.625 1.00 91.81 90 PHE A CA 1
ATOM 699 C C . PHE A 1 90 ? 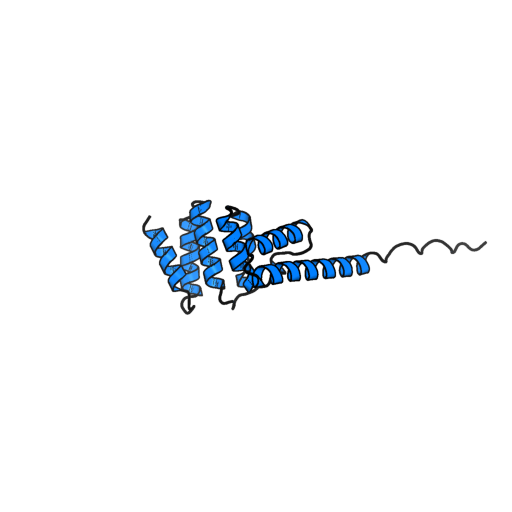-1.393 10.339 -1.670 1.00 91.81 90 PHE A C 1
ATOM 701 O O . PHE A 1 90 ? -1.690 10.868 -2.731 1.00 91.81 90 PHE A O 1
ATOM 708 N N . SER A 1 91 ? -1.889 10.786 -0.515 1.00 86.81 91 SER A N 1
ATOM 709 C CA . SER A 1 91 ? -2.871 11.875 -0.444 1.00 86.81 91 SER A CA 1
ATOM 710 C C . SER A 1 91 ? -2.327 13.235 -0.882 1.00 86.81 91 SER A C 1
ATOM 712 O O . SER A 1 91 ? -3.110 14.123 -1.195 1.00 86.81 91 SER A O 1
ATOM 714 N N . HIS A 1 92 ? -1.006 13.427 -0.898 1.00 88.25 92 HIS A N 1
ATOM 715 C CA . HIS A 1 92 ? -0.398 14.673 -1.369 1.00 88.25 92 HIS A CA 1
ATOM 716 C C . HIS A 1 92 ? -0.333 14.697 -2.898 1.00 88.25 92 HIS A C 1
ATOM 718 O O . HIS A 1 92 ? -0.548 15.742 -3.504 1.00 88.25 92 HIS A O 1
ATOM 724 N N . LEU A 1 93 ? -0.079 13.539 -3.514 1.00 87.69 93 LEU A N 1
ATOM 725 C CA . LEU A 1 93 ? -0.022 13.370 -4.969 1.00 87.69 93 LEU A CA 1
ATOM 726 C C . LEU A 1 93 ? -1.415 13.160 -5.589 1.00 87.69 93 LEU A C 1
ATOM 728 O O . LEU A 1 93 ? -1.683 13.606 -6.701 1.00 87.69 93 LEU A O 1
ATOM 732 N N . HIS A 1 94 ? -2.316 12.514 -4.848 1.00 85.81 94 HIS A N 1
ATOM 733 C CA . HIS A 1 94 ? -3.599 11.993 -5.317 1.00 85.81 94 HIS A CA 1
ATOM 734 C C . HIS A 1 94 ? -4.733 12.277 -4.314 1.00 85.81 94 HIS A C 1
ATOM 736 O O . HIS A 1 94 ? -5.506 11.394 -3.945 1.00 85.81 94 HIS A O 1
ATOM 742 N N . ALA A 1 95 ? -4.852 13.531 -3.864 1.00 82.38 95 ALA A N 1
ATOM 743 C CA . ALA A 1 95 ? -5.787 13.944 -2.807 1.00 82.38 95 ALA A CA 1
ATOM 744 C C . ALA A 1 95 ? -7.270 13.610 -3.072 1.00 82.38 95 ALA A C 1
ATOM 746 O O . ALA A 1 95 ? -8.029 13.405 -2.130 1.00 82.38 95 ALA A O 1
ATOM 747 N N . GLN A 1 96 ? -7.686 13.584 -4.341 1.00 85.81 96 GLN A N 1
ATOM 748 C CA . GLN A 1 96 ? -9.073 13.335 -4.762 1.00 85.81 96 GLN A CA 1
ATOM 749 C C . GLN A 1 96 ? -9.296 11.909 -5.282 1.00 85.81 96 GLN A C 1
ATOM 751 O O . GLN A 1 96 ? -10.324 11.631 -5.893 1.00 85.81 96 GLN A O 1
ATOM 756 N N . HIS A 1 97 ? -8.323 11.019 -5.095 1.00 92.00 97 HIS A N 1
ATOM 757 C CA . HIS A 1 97 ? -8.410 9.658 -5.600 1.00 92.00 97 HIS A CA 1
ATOM 758 C C . HIS A 1 97 ? -9.319 8.800 -4.726 1.00 92.00 97 HIS A C 1
ATOM 760 O O . HIS A 1 97 ? -9.238 8.847 -3.500 1.00 92.00 97 HIS A O 1
ATOM 766 N N . ASP A 1 98 ? -10.132 7.966 -5.367 1.00 90.81 98 ASP A N 1
ATOM 767 C CA . ASP A 1 98 ? -11.129 7.119 -4.707 1.00 90.81 98 ASP A CA 1
ATOM 768 C C . ASP A 1 98 ? -10.527 6.189 -3.641 1.00 90.81 98 ASP A C 1
ATOM 770 O O . ASP A 1 98 ? -11.138 5.927 -2.607 1.00 90.81 98 ASP A O 1
ATOM 774 N N . ASP A 1 99 ? -9.309 5.707 -3.882 1.00 93.75 99 ASP A N 1
ATOM 775 C CA . ASP A 1 99 ? -8.610 4.791 -2.976 1.00 93.75 99 ASP A CA 1
ATOM 776 C C . ASP A 1 99 ? -7.861 5.481 -1.826 1.00 93.75 99 ASP A C 1
ATOM 778 O O . ASP A 1 99 ? -7.196 4.805 -1.041 1.00 93.75 99 ASP A O 1
ATOM 782 N N . VAL A 1 100 ? -7.976 6.807 -1.662 1.00 93.56 100 VAL A N 1
ATOM 783 C CA . VAL A 1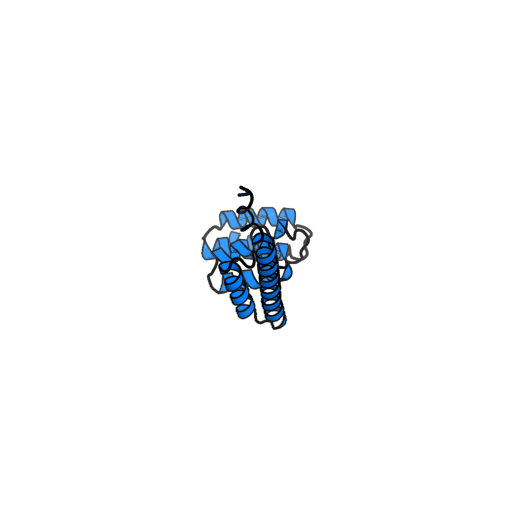 100 ? -7.277 7.532 -0.587 1.00 93.56 100 VAL A CA 1
ATOM 784 C C . VAL A 1 100 ? -7.598 6.958 0.795 1.00 93.56 100 VAL A C 1
ATOM 786 O O . VAL A 1 100 ? -6.690 6.714 1.589 1.00 93.56 100 VAL A O 1
ATOM 789 N N . VAL A 1 101 ? -8.871 6.655 1.065 1.00 93.94 101 VAL A N 1
ATOM 790 C CA . VAL A 1 101 ? -9.288 6.057 2.339 1.00 93.94 101 VAL A CA 1
ATOM 791 C C . VAL A 1 101 ? -8.784 4.622 2.470 1.00 93.94 101 VAL A C 1
ATOM 793 O O . VAL A 1 101 ? -8.280 4.261 3.531 1.00 93.94 101 VAL A O 1
ATOM 796 N N . LYS A 1 102 ? -8.848 3.816 1.405 1.00 95.44 102 LYS A N 1
ATOM 797 C CA . LYS A 1 102 ? -8.364 2.425 1.432 1.00 95.44 102 LYS A CA 1
ATOM 798 C C . LYS A 1 102 ? -6.868 2.350 1.721 1.00 95.44 102 LYS A C 1
ATOM 800 O O . LYS A 1 102 ? -6.448 1.534 2.535 1.00 95.44 102 LYS A O 1
ATOM 805 N N . ASN A 1 103 ? -6.085 3.237 1.112 1.00 96.06 103 ASN A N 1
ATOM 806 C CA . ASN A 1 103 ? -4.647 3.341 1.337 1.00 96.06 103 ASN A CA 1
ATOM 807 C C . ASN A 1 103 ? -4.321 3.683 2.794 1.00 96.06 103 ASN A C 1
ATOM 809 O O . ASN A 1 103 ? -3.441 3.076 3.401 1.00 96.06 103 ASN A O 1
ATOM 813 N N . TYR A 1 104 ? -5.064 4.613 3.389 1.00 95.00 104 TYR A N 1
ATOM 814 C CA . TYR A 1 104 ? -4.886 4.949 4.795 1.00 95.00 104 TYR A CA 1
ATOM 815 C C . TYR A 1 104 ? -5.303 3.833 5.757 1.00 95.00 104 TYR A C 1
ATOM 817 O O . TYR A 1 104 ? -4.622 3.607 6.757 1.00 95.00 104 TYR A O 1
ATOM 825 N N . VAL A 1 105 ? -6.410 3.148 5.467 1.00 95.44 105 VAL A N 1
ATOM 826 C CA . VAL A 1 105 ? -6.863 1.997 6.256 1.00 95.44 105 VAL A CA 1
ATOM 827 C C . VAL A 1 105 ? -5.803 0.899 6.212 1.00 95.44 105 VAL A C 1
ATOM 829 O O . VAL A 1 105 ? -5.382 0.446 7.270 1.00 95.44 105 VAL A O 1
ATOM 832 N N . LEU A 1 106 ? -5.282 0.564 5.027 1.00 96.94 106 LEU A N 1
ATOM 833 C CA . LEU A 1 106 ? -4.204 -0.415 4.876 1.00 96.94 106 LEU A CA 1
ATOM 834 C C . LEU A 1 106 ? -2.948 -0.021 5.671 1.00 96.94 106 LEU A C 1
ATOM 836 O O . LEU A 1 106 ? -2.363 -0.862 6.349 1.00 96.94 106 LEU A O 1
ATOM 840 N N . ALA A 1 107 ? -2.551 1.256 5.652 1.00 96.25 107 ALA A N 1
ATOM 841 C CA . ALA A 1 107 ? -1.425 1.729 6.458 1.00 96.25 107 ALA A CA 1
ATOM 842 C C . ALA A 1 107 ? -1.664 1.513 7.964 1.00 96.25 107 ALA A C 1
ATOM 844 O O . ALA A 1 107 ? -0.782 1.007 8.654 1.00 96.25 107 ALA A O 1
ATOM 845 N N . ALA A 1 108 ? -2.858 1.841 8.467 1.00 95.38 108 ALA A N 1
ATOM 846 C CA . ALA A 1 108 ? -3.218 1.626 9.868 1.00 95.38 108 ALA A CA 1
ATOM 847 C C . ALA A 1 108 ? -3.255 0.131 10.243 1.00 95.38 108 ALA A C 1
ATOM 849 O O . ALA A 1 108 ? -2.831 -0.235 11.339 1.00 95.38 108 ALA A O 1
ATOM 850 N N . GLU A 1 109 ? -3.710 -0.740 9.337 1.00 94.69 109 GLU A N 1
ATOM 851 C CA . GLU A 1 109 ? -3.662 -2.193 9.539 1.00 94.69 109 GLU A CA 1
ATOM 852 C C . GLU A 1 109 ? -2.227 -2.707 9.633 1.00 94.69 109 GLU A C 1
ATOM 854 O O . GLU A 1 109 ? -1.925 -3.487 10.532 1.00 94.69 109 GLU A O 1
ATOM 859 N N . ILE A 1 110 ? -1.332 -2.241 8.759 1.00 95.62 110 ILE A N 1
ATOM 860 C CA . ILE A 1 110 ? 0.089 -2.602 8.800 1.00 95.62 110 ILE A CA 1
ATOM 861 C C . ILE A 1 110 ? 0.728 -2.125 10.112 1.00 95.62 110 ILE A C 1
ATOM 863 O O . ILE A 1 110 ? 1.423 -2.897 10.772 1.00 95.62 110 ILE A O 1
ATOM 867 N N . MET A 1 111 ? 0.472 -0.875 10.518 1.00 92.75 111 MET A N 1
ATOM 868 C CA . MET A 1 111 ? 0.979 -0.305 11.774 1.00 92.75 111 MET A CA 1
ATOM 869 C C . MET A 1 111 ? 0.576 -1.149 12.986 1.00 92.75 111 MET A C 1
ATOM 871 O O . MET A 1 111 ? 1.410 -1.445 13.841 1.00 92.75 111 MET A O 1
ATOM 875 N N . GLN A 1 112 ? -0.684 -1.578 13.049 1.00 92.94 112 GLN A N 1
ATOM 876 C CA . GLN A 1 112 ? -1.137 -2.450 14.124 1.00 92.94 112 GLN A CA 1
ATOM 877 C C . GLN A 1 112 ? -0.520 -3.851 14.016 1.00 92.94 112 GLN A C 1
ATOM 879 O O . GLN A 1 112 ? 0.144 -4.315 14.941 1.00 92.94 112 GLN A O 1
ATOM 884 N N . ARG A 1 113 ? -0.732 -4.532 12.888 1.00 91.31 113 ARG A N 1
ATOM 885 C CA . ARG A 1 113 ? -0.409 -5.953 12.716 1.00 91.31 113 ARG A CA 1
ATOM 886 C C . ARG A 1 113 ? 1.088 -6.233 12.812 1.00 91.31 113 ARG A C 1
ATOM 888 O O . ARG A 1 113 ? 1.484 -7.209 13.445 1.00 91.31 113 ARG A O 1
ATOM 895 N N . ASP A 1 114 ? 1.898 -5.391 12.177 1.00 90.31 114 ASP A N 1
ATOM 896 C CA . ASP A 1 114 ? 3.314 -5.683 11.941 1.00 90.31 114 ASP A CA 1
ATOM 897 C C . ASP A 1 114 ? 4.238 -4.885 12.873 1.00 90.31 114 ASP A C 1
ATOM 899 O O . ASP A 1 114 ? 5.360 -5.319 13.135 1.00 90.31 114 ASP A O 1
ATOM 903 N N . PHE A 1 115 ? 3.763 -3.760 13.420 1.00 88.38 115 PHE A N 1
ATOM 904 C CA . PHE A 1 115 ? 4.549 -2.895 14.307 1.00 88.38 115 PHE A CA 1
ATOM 905 C C . PHE A 1 115 ? 3.979 -2.764 15.730 1.00 88.38 115 PHE A C 1
ATOM 907 O O . PHE A 1 115 ? 4.655 -2.195 16.589 1.00 88.38 115 PHE A O 1
ATOM 914 N N . GLY A 1 116 ? 2.778 -3.288 16.015 1.00 88.56 116 GLY A N 1
ATOM 915 C CA . GLY A 1 116 ? 2.136 -3.180 17.334 1.00 88.56 116 GLY A CA 1
ATOM 916 C C . GLY A 1 116 ? 1.815 -1.737 17.743 1.00 88.56 116 GLY A C 1
ATOM 917 O O . GLY A 1 116 ? 1.793 -1.412 18.930 1.00 88.56 116 GLY A O 1
ATOM 918 N N . GLN A 1 117 ? 1.637 -0.847 16.764 1.00 91.88 117 GLN A N 1
ATOM 919 C CA . GLN A 1 117 ? 1.439 0.590 16.962 1.00 91.88 117 GLN A CA 1
ATOM 920 C C . GLN A 1 117 ? -0.049 0.950 17.059 1.00 91.88 117 GLN A C 1
ATOM 922 O O . GLN A 1 117 ? -0.544 1.814 16.336 1.00 91.88 117 GLN A O 1
ATOM 927 N N . ASP A 1 118 ? -0.776 0.296 17.961 1.00 92.31 118 ASP A N 1
ATOM 928 C CA . ASP A 1 118 ? -2.238 0.419 18.057 1.00 92.31 118 ASP A CA 1
ATOM 929 C C . ASP A 1 118 ? -2.678 1.853 18.368 1.00 92.31 118 ASP A C 1
ATOM 931 O O . ASP A 1 118 ? -3.616 2.372 17.764 1.00 92.31 118 ASP A O 1
ATOM 935 N N . ALA A 1 119 ? -1.961 2.529 19.271 1.00 91.38 119 ALA A N 1
ATOM 936 C CA . ALA A 1 119 ? -2.237 3.916 19.632 1.00 91.38 119 ALA A CA 1
ATOM 937 C C . ALA A 1 119 ? -2.045 4.872 18.443 1.00 91.38 119 ALA A C 1
ATOM 939 O O . ALA A 1 119 ? -2.894 5.734 18.208 1.00 91.38 119 ALA A O 1
ATOM 940 N N . ASP A 1 120 ? -0.970 4.702 17.670 1.00 91.88 120 ASP A N 1
ATOM 941 C CA . ASP A 1 120 ? -0.690 5.549 16.507 1.00 91.88 120 ASP A CA 1
ATOM 942 C C . ASP A 1 120 ? -1.668 5.252 15.361 1.00 91.88 120 ASP A C 1
ATOM 944 O O . ASP A 1 120 ? -2.152 6.178 14.704 1.00 91.88 120 ASP A O 1
ATOM 948 N N . ALA A 1 121 ? -2.021 3.978 15.159 1.00 93.62 121 ALA A N 1
ATOM 949 C CA . ALA A 1 121 ? -3.045 3.558 14.208 1.00 93.62 121 ALA A CA 1
ATOM 950 C C . ALA A 1 121 ? -4.416 4.157 14.570 1.00 93.62 121 ALA A C 1
ATOM 952 O O . ALA A 1 121 ? -5.082 4.737 13.712 1.00 93.62 121 ALA A O 1
ATOM 953 N N . LEU A 1 122 ? -4.816 4.118 15.845 1.00 94.00 122 LEU A N 1
ATOM 954 C CA . LEU A 1 122 ? -6.050 4.748 16.324 1.00 94.00 122 LEU A CA 1
ATOM 955 C C . LEU A 1 122 ? -6.033 6.268 16.137 1.00 94.00 122 LEU A C 1
ATOM 957 O O . LEU A 1 122 ? -7.000 6.831 15.621 1.00 94.00 122 LEU A O 1
ATOM 96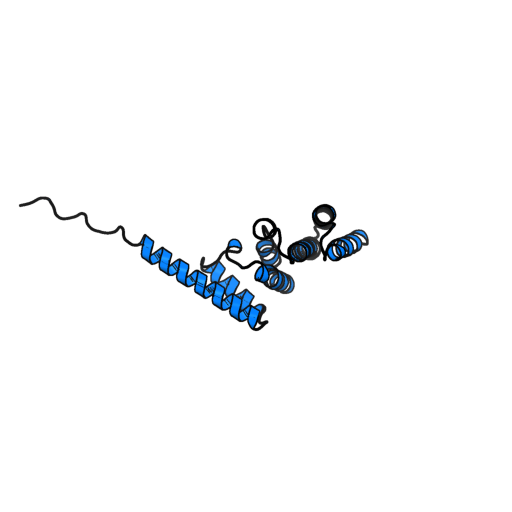1 N N . GLN A 1 123 ? -4.937 6.945 16.486 1.00 93.88 123 GLN A N 1
ATOM 962 C CA . GLN A 1 123 ? -4.796 8.389 16.269 1.00 93.88 123 GLN A CA 1
ATOM 963 C C . GLN A 1 123 ? -4.854 8.766 14.785 1.00 93.88 123 GLN A C 1
ATOM 965 O O . GLN A 1 123 ? -5.436 9.793 14.417 1.00 93.88 123 GLN A O 1
ATOM 970 N N . LEU A 1 124 ? -4.247 7.958 13.913 1.00 93.00 124 LEU A N 1
ATOM 971 C CA . LEU A 1 124 ? -4.354 8.122 12.468 1.00 93.00 124 LEU A CA 1
ATOM 972 C C . LEU A 1 124 ? -5.816 7.997 12.034 1.00 93.00 124 LEU A C 1
ATOM 974 O O . LEU A 1 124 ? -6.346 8.921 11.419 1.00 93.00 124 LEU A O 1
ATOM 978 N N . LEU A 1 125 ? -6.494 6.915 12.414 1.00 94.00 125 LEU A N 1
ATOM 979 C CA . LEU A 1 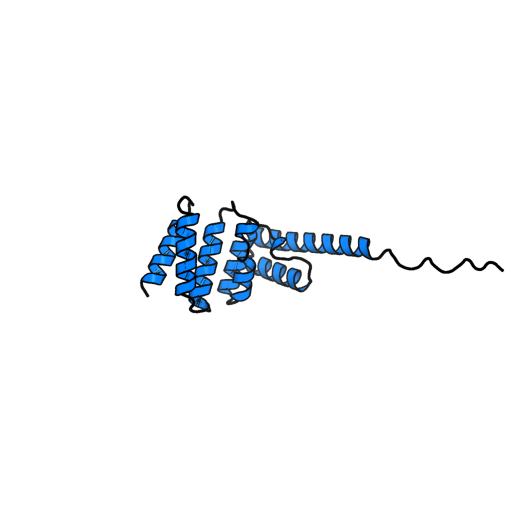125 ? -7.882 6.686 12.029 1.00 94.00 125 LEU A CA 1
ATOM 980 C C . LEU A 1 125 ? -8.814 7.785 12.544 1.00 94.00 125 LEU A C 1
ATOM 982 O O . LEU A 1 125 ? -9.697 8.207 11.804 1.00 94.00 125 LEU A O 1
ATOM 986 N N . GLN A 1 126 ? -8.645 8.269 13.777 1.00 93.62 126 GLN A N 1
ATOM 987 C CA . GLN A 1 126 ? -9.472 9.347 14.336 1.00 93.62 126 GLN A CA 1
ATOM 988 C C . GLN A 1 126 ? -9.373 10.630 13.503 1.00 93.62 126 GLN A C 1
ATOM 990 O O . GLN A 1 126 ? -10.393 11.252 13.199 1.00 93.62 126 GLN A O 1
ATOM 995 N N . ARG A 1 127 ? -8.158 10.999 13.073 1.00 93.12 127 ARG A N 1
ATOM 996 C CA . ARG A 1 127 ? -7.954 12.137 12.162 1.00 93.12 127 ARG A CA 1
ATOM 997 C C . ARG A 1 127 ? -8.631 11.903 10.814 1.00 93.12 127 ARG A C 1
ATOM 999 O O . ARG A 1 127 ? -9.296 12.797 10.297 1.00 93.12 127 ARG A O 1
ATOM 1006 N N . LEU A 1 128 ? -8.506 10.697 10.266 1.00 92.00 128 LEU A N 1
ATOM 1007 C CA . LEU A 1 128 ? -9.092 10.347 8.972 1.00 92.00 128 LEU A CA 1
ATOM 1008 C C . LEU A 1 128 ? -10.620 10.336 9.002 1.00 92.00 128 LEU A C 1
ATOM 1010 O O . LEU A 1 128 ? -11.236 10.777 8.040 1.00 92.00 128 LEU A O 1
ATOM 1014 N N . ALA A 1 129 ? -11.236 9.901 10.103 1.00 92.00 129 ALA A N 1
ATOM 1015 C CA . ALA A 1 129 ? -12.687 9.934 10.266 1.00 92.00 129 ALA A CA 1
ATOM 1016 C C . ALA A 1 129 ? -13.242 11.368 10.241 1.00 92.00 129 ALA A C 1
ATOM 1018 O O . ALA A 1 129 ? -14.338 11.590 9.735 1.00 92.00 129 ALA A O 1
ATOM 1019 N N . GLN A 1 130 ? -12.481 12.346 10.746 1.00 92.56 130 GLN A N 1
ATOM 1020 C CA . GLN A 1 130 ? -12.847 13.764 10.660 1.00 92.56 130 GLN A CA 1
ATOM 1021 C C . GLN A 1 130 ? -12.619 14.320 9.252 1.00 92.56 130 GLN A C 1
ATOM 1023 O O . GLN A 1 130 ? -13.476 15.013 8.713 1.00 92.56 130 GLN A O 1
ATOM 1028 N N . GLN A 1 131 ? -11.469 14.009 8.651 1.00 91.50 131 GLN A N 1
ATOM 1029 C CA . GLN A 1 131 ? -11.082 14.531 7.340 1.00 91.50 131 GLN A CA 1
ATOM 1030 C C . GLN A 1 131 ? -11.941 13.972 6.195 1.00 91.50 131 GLN A C 1
ATOM 1032 O O . GLN A 1 131 ? -12.266 14.701 5.262 1.00 91.50 131 GLN A O 1
ATOM 1037 N N . TYR A 1 132 ? -12.309 12.693 6.264 1.00 90.94 132 TYR A N 1
ATOM 1038 C CA . TYR A 1 132 ? -13.030 11.960 5.222 1.00 90.94 132 TYR A CA 1
ATOM 1039 C C . TYR A 1 132 ? -14.451 11.579 5.661 1.00 90.94 132 TYR A C 1
ATOM 1041 O O . TYR A 1 132 ? -14.978 10.558 5.229 1.00 90.94 132 TYR A O 1
ATOM 1049 N N . ALA A 1 133 ? -15.085 12.399 6.508 1.00 90.81 133 ALA A N 1
ATOM 1050 C CA . ALA A 1 133 ? -16.416 12.133 7.064 1.00 90.81 133 ALA A CA 1
ATOM 1051 C C . ALA A 1 133 ? -17.502 11.905 5.991 1.00 90.81 133 ALA A C 1
ATOM 1053 O O . ALA A 1 133 ? -18.418 11.113 6.197 1.00 90.81 133 ALA A O 1
ATOM 1054 N N . GLU A 1 134 ? -17.384 12.575 4.841 1.00 91.19 134 GLU A N 1
ATOM 1055 C CA . GLU A 1 134 ? -18.315 12.471 3.705 1.00 91.19 134 GLU A CA 1
ATOM 1056 C C . GLU A 1 134 ? -17.835 11.491 2.617 1.00 91.19 134 GLU A C 1
ATOM 1058 O O . GLU A 1 134 ? -18.450 11.378 1.556 1.00 91.19 134 GLU A O 1
ATOM 1063 N N . HIS A 1 135 ? -16.727 10.779 2.844 1.00 91.06 135 HIS A N 1
ATOM 1064 C CA . HIS A 1 135 ? -16.187 9.840 1.864 1.00 91.06 135 HIS A CA 1
ATOM 1065 C C . HIS A 1 135 ? -17.022 8.556 1.808 1.00 91.06 135 HIS A C 1
ATOM 1067 O O . HIS A 1 135 ? -17.418 8.013 2.840 1.00 91.06 135 HIS A O 1
ATOM 1073 N N . LYS A 1 136 ? -17.217 8.009 0.600 1.00 91.94 136 LYS A N 1
ATOM 1074 C CA . LYS A 1 136 ? -17.984 6.767 0.367 1.00 91.94 136 LYS A CA 1
ATOM 1075 C C . LYS A 1 136 ? -17.511 5.583 1.223 1.00 91.94 136 LYS A C 1
ATOM 1077 O O . LYS A 1 136 ? -18.322 4.784 1.676 1.00 91.94 136 LYS A O 1
ATOM 1082 N N . ASP A 1 137 ? -16.208 5.534 1.491 1.00 92.94 137 ASP A N 1
ATOM 1083 C CA . ASP A 1 137 ? -15.547 4.457 2.235 1.00 92.94 137 ASP A CA 1
ATOM 1084 C C . ASP A 1 137 ? -15.266 4.796 3.714 1.00 92.94 137 ASP A C 1
ATOM 1086 O O . ASP A 1 137 ? -14.508 4.087 4.374 1.00 92.94 137 ASP A O 1
ATOM 1090 N N . VAL A 1 138 ? -15.869 5.853 4.277 1.00 93.31 138 VAL A N 1
ATOM 1091 C CA . VAL A 1 138 ? -15.670 6.236 5.695 1.00 93.31 138 VAL A CA 1
ATOM 1092 C C . VAL A 1 138 ? -16.001 5.099 6.673 1.00 93.31 138 VAL A C 1
ATOM 1094 O O . VAL A 1 138 ? -15.388 4.984 7.736 1.00 93.31 138 VAL A O 1
ATOM 1097 N N . ALA A 1 139 ? -16.918 4.207 6.291 1.00 94.12 139 ALA A N 1
ATOM 1098 C CA . ALA A 1 139 ? -17.276 3.031 7.075 1.00 94.12 139 ALA A CA 1
ATOM 1099 C C . ALA A 1 139 ? -16.074 2.103 7.336 1.00 94.12 139 ALA A C 1
ATOM 1101 O O . ALA A 1 139 ? -15.999 1.515 8.411 1.00 94.12 139 ALA A O 1
ATOM 1102 N N . LEU A 1 140 ? -15.105 2.015 6.413 1.00 94.50 140 LEU A N 1
ATOM 1103 C CA . LEU A 1 140 ? -13.891 1.208 6.605 1.00 94.50 140 LEU A CA 1
ATOM 1104 C C . LEU A 1 140 ? -13.031 1.750 7.753 1.00 94.50 140 LEU A C 1
ATOM 1106 O O . LEU A 1 140 ? -12.508 0.982 8.559 1.00 94.50 140 LEU A O 1
ATOM 1110 N N . ILE A 1 141 ? -12.929 3.079 7.861 1.00 94.06 141 ILE A N 1
ATOM 1111 C CA . ILE A 1 141 ? -12.197 3.747 8.945 1.00 94.06 141 ILE A CA 1
ATOM 1112 C C . ILE A 1 141 ? -12.851 3.399 10.285 1.00 94.06 141 ILE A C 1
ATOM 1114 O O . ILE A 1 141 ? -12.168 2.974 11.213 1.00 94.06 141 ILE A O 1
ATOM 1118 N N . GLN A 1 142 ? -14.175 3.542 10.373 1.00 93.12 142 GLN A N 1
ATOM 1119 C CA . GLN A 1 142 ? -14.941 3.273 11.594 1.00 93.12 142 GLN A CA 1
ATOM 1120 C C . GLN A 1 142 ? -14.862 1.798 12.004 1.00 93.12 142 GLN A C 1
ATOM 1122 O O . GLN A 1 142 ? -14.660 1.492 13.176 1.00 93.12 142 GLN A O 1
ATOM 1127 N N . GLN A 1 143 ? -14.966 0.880 11.041 1.00 94.62 143 GLN A N 1
ATOM 1128 C CA . GLN A 1 143 ? -14.838 -0.556 11.290 1.00 94.62 143 GLN A CA 1
ATOM 1129 C C . GLN A 1 143 ? -13.471 -0.913 11.873 1.00 94.62 143 GLN A C 1
ATOM 1131 O O . GLN A 1 143 ? -13.399 -1.655 12.855 1.00 94.62 143 GLN A O 1
ATOM 1136 N N . LEU A 1 144 ? -12.392 -0.375 11.297 1.00 93.75 144 LEU A N 1
ATOM 1137 C CA . LEU A 1 144 ? -11.051 -0.625 11.809 1.00 93.75 144 LEU A CA 1
ATOM 1138 C C . LEU A 1 144 ? -10.859 -0.015 13.201 1.00 93.75 144 LEU A C 1
ATOM 1140 O O . LEU A 1 144 ? -10.333 -0.694 14.077 1.00 93.75 144 LEU A O 1
ATOM 1144 N N . GLN A 1 145 ? -11.338 1.210 13.438 1.00 92.75 145 GLN A N 1
ATOM 1145 C CA . GLN A 1 145 ? -11.306 1.829 14.770 1.00 92.75 145 GLN A CA 1
ATOM 1146 C C . GLN A 1 145 ? -11.973 0.942 15.818 1.00 92.75 145 GLN A C 1
ATOM 1148 O O . GLN A 1 145 ? -11.332 0.578 16.799 1.00 92.75 145 GLN A O 1
ATOM 1153 N N . SER A 1 146 ? -13.220 0.522 15.581 1.00 92.81 146 SER A N 1
ATOM 1154 C CA . SER A 1 146 ? -13.947 -0.332 16.526 1.00 92.81 146 SER A CA 1
ATOM 1155 C C . SER A 1 146 ? -13.241 -1.669 16.769 1.00 92.81 146 SER A C 1
ATOM 1157 O O . SER A 1 146 ? -13.278 -2.187 17.881 1.00 92.81 146 SER A O 1
ATOM 1159 N N . ARG A 1 147 ? -12.570 -2.232 15.752 1.00 92.31 147 ARG A N 1
ATOM 1160 C CA . ARG A 1 147 ? -11.767 -3.456 15.897 1.00 92.31 147 ARG A CA 1
ATOM 1161 C C . ARG A 1 147 ? -10.531 -3.243 16.770 1.00 92.31 147 ARG A C 1
ATOM 1163 O O . ARG A 1 147 ? -10.142 -4.170 17.471 1.00 92.31 147 ARG A O 1
ATOM 1170 N N . LEU A 1 148 ? -9.892 -2.079 16.690 1.00 90.19 148 LEU A N 1
ATOM 1171 C CA . LEU A 1 148 ? -8.709 -1.754 17.489 1.00 90.19 148 LEU A CA 1
ATOM 1172 C C . LEU A 1 148 ? -9.069 -1.392 18.937 1.00 90.19 148 LEU A C 1
ATOM 1174 O O . LEU A 1 148 ? -8.342 -1.756 19.848 1.00 90.19 148 LEU A O 1
ATOM 1178 N N . GLU A 1 149 ? -10.208 -0.737 19.163 1.00 89.50 149 GLU A N 1
ATOM 1179 C CA . GLU A 1 149 ? -10.691 -0.380 20.508 1.00 89.50 149 GLU A CA 1
ATOM 1180 C C . GLU A 1 149 ? -11.213 -1.579 21.316 1.00 89.50 149 GLU A C 1
ATOM 1182 O O . GLU A 1 149 ? -11.318 -1.500 22.538 1.00 89.50 149 GLU A O 1
ATOM 1187 N N . ALA A 1 150 ? -11.578 -2.675 20.646 1.00 87.88 150 ALA A N 1
ATOM 1188 C CA . ALA A 1 150 ? -12.134 -3.875 21.273 1.00 87.88 150 ALA A CA 1
ATOM 1189 C C . ALA A 1 150 ? -11.083 -4.916 21.716 1.00 87.88 150 ALA A C 1
ATOM 1191 O O . ALA A 1 150 ? -11.475 -5.986 22.189 1.00 87.88 150 ALA A O 1
ATOM 1192 N N . GLN A 1 151 ? -9.790 -4.640 21.517 1.00 74.25 151 GLN A N 1
ATOM 1193 C CA . GLN A 1 151 ? -8.668 -5.509 21.911 1.00 74.25 151 GLN A CA 1
ATOM 1194 C C . GLN A 1 151 ? -8.238 -5.239 23.355 1.00 74.25 151 GLN A C 1
ATOM 1196 O O . GLN A 1 151 ? -7.882 -6.227 24.037 1.00 74.25 151 GLN A O 1
#

Foldseek 3Di:
DDPDDDDDDDDPPVPVVVVVLQVLLVVLQVQLVVCVVVVNLVSSLVSVVVCVVVVSDDLLSHDLVNLLSNLVVCVVVVVLVVSCRNLPCSCVSPVPDLCVVVSLLSNLVSCCPVVVNLVVSLVSLVVCCVVCVVRPCSVSSVVSNVVSVVD

Radius of gyration: 21.64 Å; chains: 1; bounding box: 71×39×58 Å

Organism: NCBI:txid13276

Secondary structure (DSSP, 8-state):
------------SHHHHHHHHHHHHHHHHHHHHHHHHTT-HHHHHHHHHHHHHTTS--GGGS-HHHHHHHHHHHHHTT-HHHHHHHHTTHHHH-TT-TTHHHHHHHHHHHHHHHH--HHHHHHHHHHHHHHTTTSTTHHHHHHHHHHHHT-